Protein AF-A0A936NE49-F1 (afdb_monomer_lite)

Structure (mmCIF, N/CA/C/O backbone):
data_AF-A0A936NE49-F1
#
_entry.id   AF-A0A936NE49-F1
#
loop_
_atom_site.group_PDB
_atom_site.id
_atom_site.type_symbol
_atom_site.label_atom_id
_atom_site.label_alt_id
_atom_site.label_comp_id
_atom_site.label_asym_id
_atom_site.label_entity_id
_atom_site.label_seq_id
_atom_site.pdbx_PDB_ins_code
_atom_site.Cartn_x
_atom_site.Cartn_y
_atom_site.Cartn_z
_atom_site.occupancy
_atom_site.B_iso_or_equiv
_atom_site.auth_seq_id
_atom_site.auth_comp_id
_atom_site.auth_asym_id
_atom_site.auth_atom_id
_atom_site.pdbx_PDB_model_num
ATOM 1 N N . MET A 1 1 ? 14.393 -10.727 -6.116 1.00 61.03 1 MET A N 1
ATOM 2 C CA . ME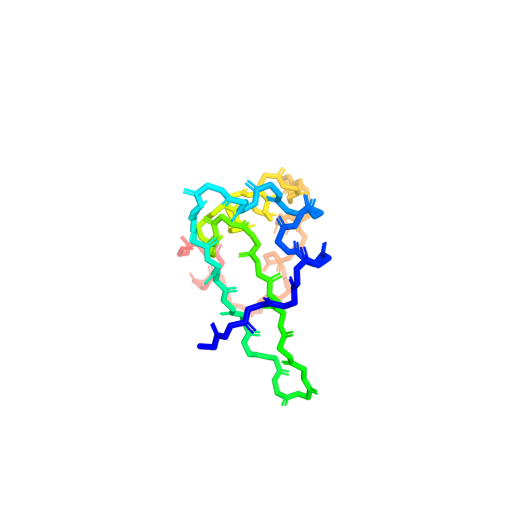T A 1 1 ? 13.412 -11.336 -7.045 1.00 61.03 1 MET A CA 1
ATOM 3 C C . MET A 1 1 ? 13.344 -10.504 -8.314 1.00 61.03 1 MET A C 1
ATOM 5 O O . MET A 1 1 ? 13.432 -9.287 -8.215 1.00 61.03 1 MET A O 1
ATOM 9 N N . SER A 1 2 ? 13.197 -11.126 -9.484 1.00 75.06 2 SER A N 1
ATOM 10 C CA . SER A 1 2 ? 12.939 -10.423 -10.746 1.00 75.06 2 SER A CA 1
ATOM 11 C C . SER A 1 2 ? 11.443 -10.470 -11.070 1.00 75.06 2 SER A C 1
ATOM 13 O O . SER A 1 2 ? 10.834 -11.534 -11.063 1.00 75.06 2 SER A O 1
ATOM 15 N N . LEU A 1 3 ? 10.837 -9.311 -11.341 1.00 82.69 3 LEU A N 1
ATOM 16 C CA . LEU A 1 3 ? 9.436 -9.234 -11.760 1.00 82.69 3 LEU A CA 1
ATOM 17 C C . LEU A 1 3 ? 9.269 -9.648 -13.233 1.00 82.69 3 LEU A C 1
ATOM 19 O O . LEU A 1 3 ? 10.127 -9.292 -14.059 1.00 82.69 3 LEU A O 1
ATOM 23 N N . PRO A 1 4 ? 8.152 -10.308 -13.599 1.00 89.25 4 PRO A N 1
ATOM 24 C CA . PRO A 1 4 ? 7.768 -10.506 -14.996 1.00 89.25 4 PRO A CA 1
ATOM 25 C C . PRO A 1 4 ? 7.757 -9.184 -15.776 1.00 89.25 4 PRO A C 1
ATOM 27 O O . PRO A 1 4 ? 7.481 -8.117 -15.215 1.00 89.25 4 PRO A O 1
ATOM 30 N N . VAL A 1 5 ? 8.073 -9.238 -17.071 1.00 89.69 5 VAL A N 1
ATOM 31 C CA . VAL A 1 5 ? 8.152 -8.045 -17.938 1.00 89.69 5 VAL A CA 1
ATOM 32 C C . VAL A 1 5 ? 6.808 -7.321 -17.999 1.00 89.69 5 VAL A C 1
ATOM 34 O O . VAL A 1 5 ? 6.756 -6.093 -17.993 1.00 89.69 5 VAL A O 1
ATOM 37 N N . GLU A 1 6 ? 5.715 -8.073 -17.984 1.00 91.00 6 GLU A N 1
ATOM 38 C CA . GLU A 1 6 ? 4.347 -7.567 -18.014 1.00 91.00 6 GLU A CA 1
ATOM 39 C C . GLU A 1 6 ? 4.034 -6.761 -16.747 1.00 91.00 6 GLU A C 1
ATOM 41 O O . GLU A 1 6 ? 3.439 -5.686 -16.828 1.00 91.00 6 GLU A O 1
ATOM 46 N N . ALA A 1 7 ? 4.491 -7.236 -15.582 1.00 89.06 7 ALA A N 1
ATOM 47 C CA . ALA A 1 7 ? 4.337 -6.524 -14.315 1.00 89.06 7 ALA A CA 1
ATOM 48 C C . ALA A 1 7 ? 5.172 -5.235 -14.293 1.00 89.06 7 ALA A C 1
ATOM 50 O O . ALA A 1 7 ? 4.662 -4.185 -13.905 1.00 89.06 7 ALA A O 1
ATOM 51 N N . ARG A 1 8 ? 6.418 -5.288 -14.788 1.00 88.12 8 ARG A N 1
ATOM 52 C CA . ARG A 1 8 ? 7.278 -4.097 -14.909 1.00 88.12 8 ARG A CA 1
ATOM 53 C C . ARG A 1 8 ? 6.672 -3.037 -15.821 1.00 88.12 8 ARG A C 1
ATOM 55 O O . ARG A 1 8 ? 6.651 -1.869 -15.445 1.00 88.12 8 ARG A O 1
ATOM 62 N N . ARG A 1 9 ? 6.118 -3.441 -16.968 1.00 89.56 9 ARG A N 1
ATOM 63 C CA . ARG A 1 9 ? 5.441 -2.522 -17.893 1.00 89.56 9 ARG A CA 1
ATOM 64 C C . ARG A 1 9 ? 4.198 -1.901 -17.275 1.00 89.56 9 ARG A C 1
ATOM 66 O O . ARG A 1 9 ? 4.046 -0.687 -17.342 1.00 89.56 9 ARG A O 1
ATOM 73 N N . ARG A 1 10 ? 3.344 -2.716 -16.649 1.00 90.62 10 ARG A N 1
ATOM 74 C CA . ARG A 1 10 ? 2.107 -2.251 -16.006 1.00 90.62 10 ARG A CA 1
ATOM 75 C C . ARG A 1 10 ? 2.368 -1.238 -14.892 1.00 90.62 10 ARG A C 1
ATOM 77 O O . ARG A 1 10 ? 1.571 -0.329 -14.712 1.00 90.62 10 ARG A O 1
ATOM 84 N N . TRP A 1 11 ? 3.465 -1.396 -14.157 1.00 89.62 11 TRP A N 1
ATOM 85 C CA . TRP A 1 11 ? 3.826 -0.516 -13.042 1.00 89.62 11 TRP A CA 1
ATOM 86 C C . TRP A 1 11 ? 4.801 0.604 -13.416 1.00 89.62 11 TRP A C 1
ATOM 88 O O . TRP A 1 11 ? 5.255 1.324 -12.535 1.00 89.62 11 TRP A O 1
ATOM 98 N N . GLY A 1 12 ? 5.150 0.756 -14.698 1.00 89.31 12 GLY A N 1
ATOM 99 C CA . GLY A 1 12 ? 6.074 1.805 -15.139 1.00 89.31 12 GLY A CA 1
ATOM 100 C C . GLY A 1 12 ? 7.522 1.622 -14.667 1.00 89.31 12 GLY A C 1
ATOM 101 O O . GLY A 1 12 ? 8.299 2.564 -14.714 1.00 89.31 12 GLY A O 1
ATOM 102 N N . LEU A 1 13 ? 7.921 0.414 -14.258 1.00 87.31 13 LEU A N 1
ATOM 103 C CA . LEU A 1 13 ? 9.253 0.104 -13.710 1.00 87.31 13 LEU A CA 1
ATOM 104 C C . LEU A 1 13 ? 10.267 -0.314 -14.793 1.00 87.31 13 LEU A C 1
ATOM 106 O O . LEU A 1 13 ? 11.225 -1.039 -14.517 1.00 87.31 13 LEU A O 1
ATOM 110 N N . ASN A 1 14 ? 10.032 0.069 -16.052 1.00 86.75 14 ASN A N 1
ATOM 111 C CA . ASN A 1 14 ? 10.870 -0.344 -17.185 1.00 86.75 14 ASN A CA 1
ATOM 112 C C . ASN A 1 14 ? 12.279 0.265 -17.125 1.00 86.75 14 ASN A C 1
ATOM 114 O O . ASN A 1 14 ? 13.227 -0.362 -17.590 1.00 86.75 14 ASN A O 1
ATOM 118 N N . GLU A 1 15 ? 12.406 1.454 -16.535 1.00 85.00 15 GLU A N 1
ATOM 119 C CA . GLU A 1 15 ? 13.665 2.201 -16.405 1.00 85.00 15 GLU A CA 1
ATOM 120 C C . GLU A 1 15 ? 14.329 2.007 -15.029 1.00 85.00 15 GLU A C 1
ATOM 122 O O . GLU A 1 15 ? 15.320 2.656 -14.705 1.00 85.00 15 GLU A O 1
ATOM 127 N N . GLY A 1 16 ? 13.803 1.083 -14.218 1.00 80.56 16 GLY A N 1
ATOM 128 C CA . GLY A 1 16 ? 14.168 0.913 -12.813 1.00 80.56 16 GLY A CA 1
ATOM 129 C C . GLY A 1 16 ? 13.103 1.470 -11.866 1.00 80.56 16 GLY A C 1
ATOM 130 O O . GLY A 1 16 ? 12.112 2.058 -12.289 1.00 80.56 16 GLY A O 1
ATOM 131 N N . GLY A 1 17 ? 13.275 1.216 -10.569 1.00 83.75 17 GLY A N 1
ATOM 132 C CA . GLY A 1 17 ? 12.344 1.633 -9.520 1.00 83.75 17 GLY A CA 1
ATOM 133 C C . GLY A 1 17 ? 12.301 0.648 -8.354 1.00 83.75 17 GLY A C 1
ATOM 134 O O . GLY A 1 17 ? 12.943 -0.404 -8.388 1.00 83.75 17 GLY A O 1
ATOM 135 N N . SER A 1 18 ? 11.560 1.003 -7.305 1.00 85.31 18 SER A N 1
ATOM 136 C CA . SER A 1 18 ? 11.415 0.191 -6.096 1.00 85.31 18 SER A CA 1
ATOM 137 C C . SER A 1 18 ? 10.117 -0.614 -6.105 1.00 85.31 18 SER A C 1
ATOM 139 O O . SER A 1 18 ? 9.084 -0.201 -6.638 1.00 85.31 18 SER A O 1
ATOM 141 N N . VAL A 1 19 ? 10.181 -1.790 -5.486 1.00 89.25 19 VAL A N 1
ATOM 142 C CA . VAL A 1 19 ? 9.024 -2.641 -5.212 1.00 89.25 19 VAL A CA 1
ATOM 143 C C . VAL A 1 19 ? 9.091 -2.996 -3.738 1.00 89.25 19 VAL A C 1
ATOM 145 O O . VAL A 1 19 ? 10.066 -3.602 -3.292 1.00 89.25 19 VAL A O 1
ATOM 148 N N . GLY A 1 20 ? 8.080 -2.575 -2.988 1.00 88.94 20 GLY A N 1
ATOM 149 C CA . GLY A 1 20 ? 7.866 -3.015 -1.615 1.00 88.94 20 GLY A CA 1
ATOM 150 C C . GLY A 1 20 ? 7.070 -4.314 -1.592 1.00 88.94 20 GLY A C 1
ATOM 151 O O . GLY A 1 20 ? 6.436 -4.679 -2.585 1.00 88.94 20 GLY A O 1
ATOM 152 N N . PHE A 1 21 ? 7.077 -4.999 -0.455 1.00 89.81 21 PHE A N 1
ATOM 153 C CA . PHE A 1 21 ? 6.204 -6.143 -0.235 1.00 89.81 21 PHE A CA 1
ATOM 154 C C . PHE A 1 21 ? 5.664 -6.138 1.194 1.00 89.81 21 PHE A C 1
ATOM 156 O O . PHE A 1 21 ? 6.395 -5.797 2.120 1.00 89.81 21 PHE A O 1
ATOM 163 N N . LEU A 1 22 ? 4.402 -6.519 1.362 1.00 89.75 22 LEU A N 1
ATOM 164 C CA . LEU A 1 22 ? 3.825 -6.852 2.659 1.00 89.75 22 LEU A CA 1
ATOM 165 C C . LEU A 1 22 ? 3.539 -8.346 2.679 1.00 89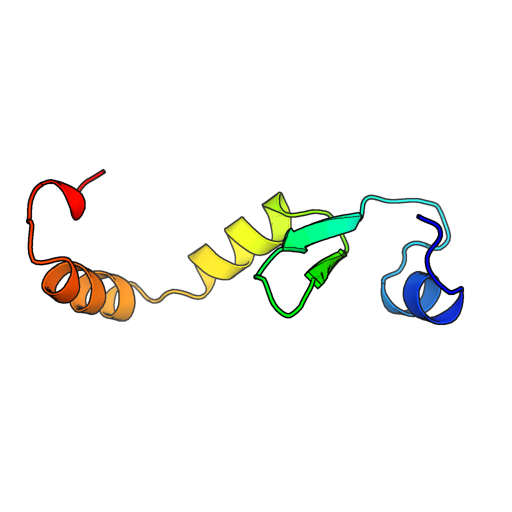.75 22 LEU A C 1
ATOM 167 O O . LEU A 1 22 ? 2.937 -8.876 1.746 1.00 89.75 22 LEU A O 1
ATOM 171 N N . ASP A 1 23 ? 3.974 -9.003 3.741 1.00 91.75 23 ASP A N 1
ATOM 172 C CA . ASP A 1 23 ? 3.610 -10.381 4.034 1.00 91.75 23 ASP A CA 1
ATOM 173 C C . ASP A 1 23 ? 2.346 -10.371 4.904 1.00 91.75 23 ASP A C 1
ATOM 175 O O . ASP A 1 23 ? 2.329 -9.728 5.956 1.00 91.75 23 ASP A O 1
ATOM 179 N N . VAL A 1 24 ? 1.285 -11.032 4.439 1.00 93.50 24 VAL A N 1
ATOM 180 C CA . VAL A 1 24 ? 0.012 -11.175 5.167 1.00 93.50 24 VAL A CA 1
ATO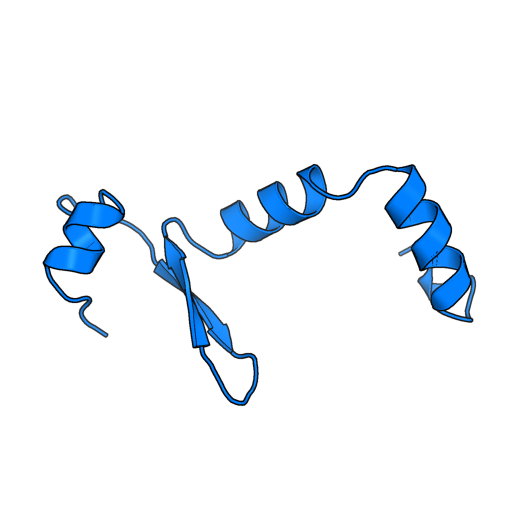M 181 C C . VAL A 1 24 ? -0.266 -12.636 5.549 1.00 93.50 24 VAL A C 1
ATOM 183 O O . VAL A 1 24 ? -1.389 -12.993 5.895 1.00 93.50 24 VAL A O 1
ATOM 186 N N . GLY A 1 25 ? 0.768 -13.484 5.524 1.00 94.56 25 GLY A N 1
ATOM 187 C CA . GLY A 1 25 ? 0.726 -14.884 5.937 1.00 94.56 25 GLY A CA 1
ATOM 188 C C . GLY A 1 25 ? 0.434 -15.840 4.782 1.00 94.56 25 GLY A C 1
ATOM 189 O O . GLY A 1 25 ? 1.301 -16.619 4.389 1.00 94.56 25 GLY A O 1
ATOM 190 N N . ASP A 1 26 ? -0.784 -15.806 4.239 1.00 94.94 26 ASP A N 1
ATOM 191 C CA . ASP A 1 26 ? -1.198 -16.670 3.119 1.00 94.94 26 ASP A CA 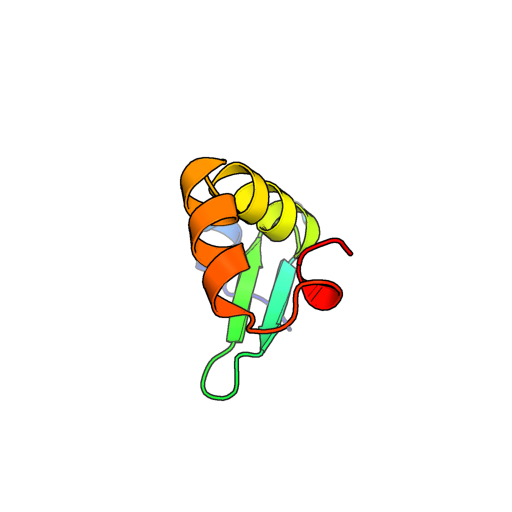1
ATOM 192 C C . ASP A 1 26 ? -0.901 -16.061 1.739 1.00 94.94 26 ASP A C 1
ATOM 194 O O . ASP A 1 26 ? -0.943 -16.751 0.715 1.00 94.94 26 ASP A O 1
ATOM 198 N N . ALA A 1 27 ? -0.559 -14.775 1.715 1.00 93.81 27 ALA A N 1
ATOM 199 C CA . ALA A 1 27 ? -0.243 -14.029 0.516 1.00 93.81 27 ALA A CA 1
ATOM 200 C C . ALA A 1 27 ? 0.852 -12.987 0.764 1.00 93.81 27 ALA A C 1
ATOM 202 O O . ALA A 1 27 ? 1.123 -12.558 1.885 1.00 93.81 27 ALA A O 1
ATOM 203 N N . VAL A 1 28 ? 1.457 -12.542 -0.337 1.00 91.44 28 VAL A N 1
ATOM 204 C CA . VAL A 1 28 ? 2.361 -11.393 -0.357 1.00 91.44 28 VAL A CA 1
ATOM 205 C C . VAL A 1 28 ? 1.773 -10.330 -1.274 1.00 91.44 28 VAL A C 1
ATOM 207 O O . VAL A 1 28 ? 1.509 -10.582 -2.453 1.00 91.44 28 VAL A O 1
ATOM 210 N N . VAL A 1 29 ? 1.597 -9.126 -0.738 1.00 89.94 29 VAL A N 1
ATOM 211 C CA . VAL A 1 29 ? 1.142 -7.951 -1.483 1.00 89.94 29 VAL A CA 1
ATOM 212 C C . VAL A 1 29 ? 2.364 -7.207 -2.000 1.00 89.94 29 VAL A C 1
ATOM 214 O O . VAL A 1 29 ? 3.193 -6.746 -1.222 1.00 89.94 29 VAL A O 1
ATOM 217 N N . LE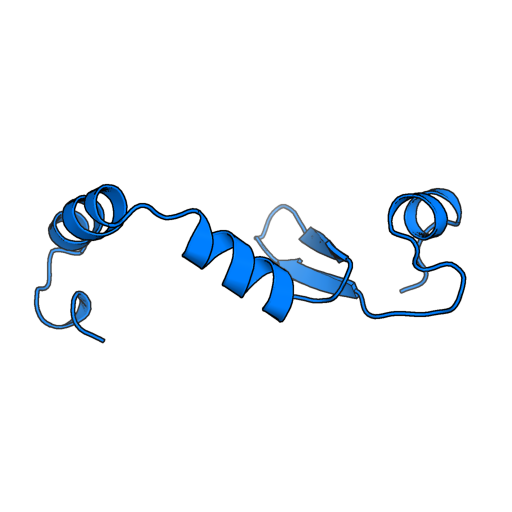U A 1 30 ? 2.485 -7.080 -3.320 1.00 89.94 30 LEU A N 1
ATOM 218 C CA . LEU A 1 30 ? 3.567 -6.333 -3.959 1.00 89.94 30 LEU A CA 1
ATOM 219 C C . LEU A 1 30 ? 3.127 -4.900 -4.253 1.00 89.94 30 LEU A C 1
ATOM 221 O O . LEU A 1 30 ? 2.068 -4.680 -4.840 1.00 89.94 30 LEU A O 1
ATOM 225 N N . VAL A 1 31 ? 3.976 -3.940 -3.892 1.00 89.62 31 VAL A N 1
ATOM 226 C CA . VAL A 1 31 ? 3.657 -2.511 -3.947 1.00 89.62 31 VAL A CA 1
ATOM 227 C C . VAL A 1 31 ? 4.627 -1.789 -4.884 1.00 89.62 31 VAL A C 1
ATOM 229 O O . VAL A 1 31 ? 5.810 -1.650 -4.543 1.00 89.62 31 VAL A O 1
ATOM 232 N N . PRO A 1 32 ? 4.175 -1.314 -6.058 1.00 87.69 32 PRO A N 1
ATOM 233 C CA . PRO A 1 32 ? 5.011 -0.493 -6.926 1.00 87.69 32 PRO A CA 1
ATOM 234 C C . PRO A 1 32 ? 5.312 0.853 -6.254 1.00 87.69 32 PRO A C 1
ATOM 236 O O . PRO A 1 32 ? 4.421 1.482 -5.694 1.00 87.69 32 PRO A O 1
ATOM 239 N N . GLY A 1 33 ? 6.573 1.290 -6.284 1.00 82.69 33 GLY A N 1
ATOM 240 C CA . GLY A 1 33 ? 7.005 2.533 -5.629 1.00 82.69 33 GLY A CA 1
ATOM 241 C C . GLY A 1 33 ? 7.356 2.388 -4.141 1.00 82.69 33 GLY A C 1
ATOM 242 O O . GLY A 1 33 ? 7.899 3.321 -3.553 1.00 82.69 33 GLY A O 1
ATOM 243 N N . GLY A 1 34 ? 7.145 1.208 -3.544 1.00 85.44 34 GLY A N 1
ATOM 244 C CA . GLY A 1 34 ? 7.525 0.907 -2.159 1.00 85.44 34 GLY A CA 1
ATOM 245 C C . GLY A 1 34 ? 6.408 1.111 -1.130 1.00 85.44 34 GLY A C 1
ATOM 246 O O . GLY A 1 34 ? 5.372 1.701 -1.414 1.00 85.44 34 GLY A O 1
ATOM 247 N N . ILE A 1 35 ? 6.630 0.608 0.092 1.00 86.50 35 ILE A N 1
ATOM 248 C CA . ILE A 1 35 ? 5.620 0.608 1.171 1.00 86.50 35 ILE A CA 1
ATOM 249 C C . ILE A 1 35 ? 5.243 2.024 1.616 1.00 86.50 35 ILE A C 1
ATOM 251 O O . ILE A 1 35 ? 4.099 2.243 1.989 1.00 86.50 35 ILE A O 1
ATOM 255 N N . HIS A 1 36 ? 6.170 2.984 1.561 1.00 85.94 36 HIS A N 1
ATOM 256 C CA . HIS A 1 36 ? 5.908 4.359 2.000 1.00 85.94 36 HIS A CA 1
ATOM 257 C C . HIS A 1 36 ? 4.743 4.994 1.236 1.00 85.94 36 HIS A C 1
ATOM 259 O O . HIS A 1 36 ? 3.818 5.492 1.860 1.00 85.94 36 HIS A O 1
ATOM 265 N N . LEU A 1 37 ? 4.731 4.866 -0.094 1.00 80.12 37 LE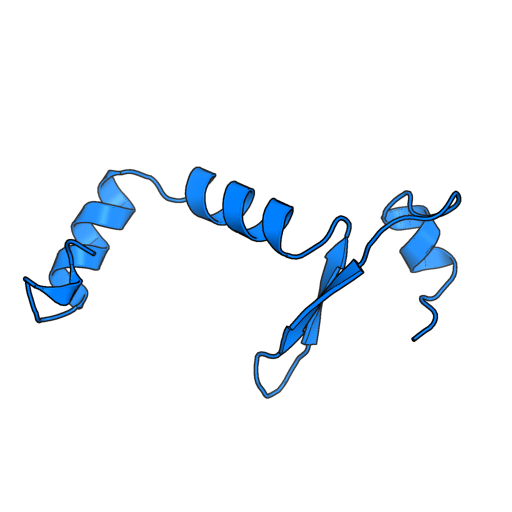U A N 1
ATOM 266 C CA . LEU A 1 37 ? 3.646 5.397 -0.917 1.00 80.12 37 LEU A CA 1
ATOM 267 C C . LEU A 1 37 ? 2.302 4.729 -0.595 1.00 80.12 37 LEU A C 1
ATOM 269 O O . LEU A 1 37 ? 1.292 5.415 -0.503 1.00 80.12 37 LEU A O 1
ATOM 273 N N . LEU A 1 38 ? 2.289 3.404 -0.394 1.00 84.12 38 LEU A N 1
ATOM 274 C CA . LEU A 1 38 ? 1.073 2.696 0.020 1.00 84.12 38 LEU A CA 1
ATOM 275 C C . LEU A 1 38 ? 0.589 3.168 1.389 1.00 84.12 38 LEU A C 1
ATOM 277 O O . LEU A 1 38 ? -0.610 3.328 1.571 1.00 84.12 38 LEU A O 1
ATOM 281 N N . ARG A 1 39 ? 1.499 3.368 2.348 1.00 85.62 39 ARG A N 1
ATOM 282 C CA . ARG A 1 39 ? 1.148 3.856 3.683 1.00 85.62 39 ARG A CA 1
ATOM 283 C C . ARG A 1 39 ? 0.481 5.223 3.589 1.00 85.62 39 ARG A C 1
ATOM 285 O O . ARG A 1 39 ? -0.590 5.386 4.156 1.00 85.62 39 ARG A O 1
ATOM 292 N N . ASP A 1 40 ? 1.089 6.157 2.867 1.00 85.88 40 ASP A N 1
ATOM 293 C CA . ASP A 1 40 ? 0.560 7.516 2.734 1.00 85.88 40 ASP A CA 1
ATOM 294 C C . ASP A 1 40 ? -0.821 7.488 2.063 1.00 85.88 40 ASP A C 1
ATOM 296 O O . ASP A 1 40 ? -1.778 8.035 2.596 1.00 85.88 40 ASP A O 1
ATOM 300 N N . GLN A 1 41 ? -0.969 6.726 0.974 1.00 84.75 41 GLN A N 1
ATOM 301 C CA . GLN A 1 41 ? -2.258 6.546 0.297 1.00 84.75 41 GLN A CA 1
ATOM 302 C C . GLN A 1 41 ? -3.316 5.869 1.173 1.00 84.75 41 GLN A C 1
ATOM 304 O O . GLN A 1 41 ? -4.493 6.210 1.089 1.00 84.75 41 GLN A O 1
ATOM 309 N N . ALA A 1 42 ? -2.921 4.884 1.982 1.00 84.12 42 ALA A N 1
ATOM 310 C CA . ALA A 1 42 ? -3.830 4.199 2.890 1.00 84.12 42 ALA A CA 1
ATOM 311 C C . ALA A 1 42 ? -4.304 5.138 4.002 1.00 84.12 42 ALA A C 1
ATOM 313 O O . ALA A 1 42 ? -5.485 5.124 4.324 1.00 84.12 42 ALA A O 1
ATOM 314 N N . LEU A 1 43 ? -3.411 5.969 4.547 1.00 85.50 43 LEU A N 1
ATOM 315 C CA . LEU A 1 43 ? -3.759 6.980 5.545 1.00 85.50 43 LEU A CA 1
ATOM 316 C C . LEU A 1 43 ? -4.656 8.072 4.947 1.00 85.50 43 LEU A C 1
ATOM 318 O O . LEU A 1 43 ? -5.668 8.406 5.553 1.00 85.50 43 LEU A O 1
ATOM 322 N N . ASP A 1 44 ? -4.350 8.558 3.741 1.00 86.69 44 ASP A N 1
ATOM 323 C CA . ASP A 1 44 ? -5.165 9.556 3.031 1.00 86.69 44 ASP A CA 1
ATOM 324 C C . ASP A 1 44 ? -6.577 9.042 2.692 1.00 86.69 44 ASP A C 1
ATOM 326 O O . ASP A 1 44 ? -7.514 9.827 2.543 1.00 86.69 44 ASP A O 1
ATOM 330 N N . ALA A 1 45 ? -6.738 7.725 2.543 1.00 86.81 45 ALA A N 1
ATOM 331 C CA . ALA A 1 45 ? -8.021 7.098 2.245 1.00 86.81 45 ALA A CA 1
ATOM 332 C C . ALA A 1 45 ? -8.923 6.928 3.479 1.00 86.81 45 ALA A C 1
ATOM 334 O O . ALA A 1 45 ? -10.122 6.698 3.312 1.00 86.81 45 ALA A O 1
ATOM 335 N N . VAL A 1 46 ? -8.376 7.022 4.696 1.00 86.94 46 VAL A N 1
ATOM 336 C CA . VAL A 1 46 ? -9.154 6.909 5.936 1.00 86.94 46 VAL A CA 1
ATOM 337 C C . VAL A 1 46 ? -9.807 8.256 6.228 1.00 86.94 46 VAL A C 1
ATOM 339 O O . VAL A 1 46 ? -9.131 9.247 6.505 1.00 86.94 46 VAL A O 1
ATOM 342 N N . ALA A 1 47 ? -11.141 8.309 6.179 1.00 84.44 47 ALA A N 1
ATOM 343 C CA . ALA A 1 47 ? -11.858 9.512 6.575 1.00 84.44 47 ALA A CA 1
ATOM 344 C C . ALA A 1 47 ? -11.729 9.734 8.089 1.00 84.44 47 ALA A C 1
ATOM 346 O O . ALA A 1 47 ? -11.671 8.783 8.868 1.00 84.44 47 ALA A O 1
ATOM 347 N N . ALA A 1 48 ? -11.771 10.996 8.526 1.00 80.69 48 ALA A N 1
ATOM 348 C CA . ALA A 1 48 ? -11.729 11.333 9.952 1.00 80.69 48 ALA A CA 1
ATOM 349 C C . ALA A 1 48 ? -12.816 10.597 10.760 1.00 80.69 48 ALA A C 1
ATOM 351 O O . ALA A 1 48 ? -12.553 10.104 11.849 1.00 80.69 48 ALA A O 1
ATOM 352 N N . THR A 1 49 ? -14.008 10.429 10.183 1.00 80.38 49 THR A N 1
ATOM 353 C CA . THR A 1 49 ? -15.121 9.694 10.800 1.00 80.38 49 THR A CA 1
ATOM 354 C C . THR A 1 49 ? -14.855 8.195 10.947 1.00 80.38 49 THR A C 1
ATOM 356 O O . THR A 1 49 ? -15.334 7.575 11.897 1.00 80.38 49 THR A O 1
ATOM 359 N N . ASP A 1 50 ? -14.102 7.601 10.016 1.00 82.31 50 ASP A N 1
ATOM 360 C CA . ASP A 1 50 ? -13.718 6.187 10.085 1.00 82.31 50 ASP A CA 1
ATOM 361 C C . ASP A 1 50 ? -12.660 5.982 11.171 1.00 82.31 50 ASP A C 1
ATOM 363 O O . ASP A 1 50 ? -12.721 5.007 11.919 1.00 82.31 50 ASP A O 1
ATOM 367 N N . TRP A 1 51 ? -11.729 6.934 11.299 1.00 80.62 51 TRP A N 1
ATOM 368 C CA . TRP A 1 51 ? -10.739 6.948 12.372 1.00 80.62 51 TRP A CA 1
ATOM 369 C C . TRP A 1 51 ? -11.394 7.066 13.753 1.00 80.62 51 TRP A C 1
ATOM 371 O O . TRP A 1 51 ? -11.134 6.236 14.620 1.00 80.62 51 TRP A O 1
ATOM 381 N N . GLU A 1 52 ? -12.298 8.034 13.934 1.00 81.38 52 GLU A N 1
ATOM 382 C CA . GLU A 1 52 ? -13.057 8.224 15.179 1.00 81.38 52 GLU A CA 1
ATOM 383 C C . GLU A 1 52 ? -13.845 6.958 15.561 1.00 81.38 52 GLU A C 1
ATOM 385 O O . GLU A 1 52 ? -13.790 6.507 16.701 1.00 81.38 52 GLU A O 1
ATOM 390 N N . SER A 1 53 ? -14.511 6.319 14.593 1.00 80.06 53 SER A N 1
ATOM 391 C CA . SER A 1 53 ? -15.261 5.078 14.843 1.00 80.06 53 SER A CA 1
ATOM 392 C C . SER A 1 53 ? -14.352 3.890 15.185 1.00 80.06 53 SER A C 1
ATOM 394 O O . SER A 1 53 ? -14.737 3.011 15.955 1.00 80.06 53 SER A O 1
ATOM 396 N N . ALA A 1 54 ? -13.150 3.830 14.604 1.00 78.94 54 ALA A N 1
ATOM 397 C CA . ALA A 1 54 ? -12.176 2.785 14.903 1.00 78.94 54 ALA A CA 1
ATOM 398 C C . ALA A 1 54 ? -11.549 2.961 16.294 1.00 78.94 54 ALA A C 1
ATOM 400 O O . ALA A 1 54 ? -11.258 1.958 16.950 1.00 78.94 54 ALA A O 1
ATOM 401 N N . GLN A 1 55 ? -11.386 4.207 16.763 1.00 78.25 55 GLN A N 1
ATOM 402 C CA . GLN A 1 55 ? -10.866 4.512 18.101 1.00 78.25 55 GLN A CA 1
ATOM 403 C C . GLN A 1 55 ? -11.696 3.850 19.209 1.00 78.25 55 GLN A C 1
ATOM 405 O O . GLN A 1 55 ? -11.131 3.246 20.123 1.00 78.25 55 GLN A O 1
ATOM 410 N N . ASP A 1 56 ? -13.023 3.855 19.069 1.00 74.12 56 ASP A N 1
ATOM 411 C CA . ASP A 1 56 ? -13.941 3.188 20.003 1.00 74.12 56 ASP A CA 1
ATOM 412 C C . ASP A 1 56 ? -13.732 1.660 20.063 1.00 74.12 56 ASP A C 1
ATOM 414 O O . ASP A 1 56 ? -14.052 1.011 21.063 1.00 74.12 56 ASP A O 1
ATOM 418 N N . GLY A 1 57 ? -13.178 1.068 18.999 1.00 72.69 57 GLY A N 1
ATOM 419 C CA . GLY A 1 57 ? -12.948 -0.369 18.866 1.00 72.69 57 GLY A CA 1
ATOM 420 C C . GLY A 1 57 ? -11.680 -0.894 19.547 1.00 72.69 57 GLY A C 1
ATOM 421 O O . GLY A 1 57 ? -11.598 -2.099 19.791 1.00 72.69 57 GLY A O 1
ATOM 422 N N . PHE A 1 58 ? -10.706 -0.037 19.882 1.00 71.31 58 PHE A N 1
ATOM 423 C CA . PHE A 1 58 ? -9.454 -0.481 20.518 1.00 71.31 58 PHE A CA 1
ATOM 424 C C . PHE A 1 58 ? -9.637 -0.907 21.980 1.00 71.31 58 PHE A C 1
ATOM 426 O O . PHE A 1 58 ? -8.793 -1.624 22.514 1.00 71.31 58 PHE A O 1
ATOM 433 N N . GLY A 1 59 ? -10.737 -0.507 22.631 1.00 67.56 59 GLY A N 1
ATOM 434 C CA . GLY A 1 59 ? -11.060 -0.892 24.012 1.00 67.56 59 GLY A CA 1
ATOM 435 C C . GLY A 1 59 ? -10.128 -0.309 25.086 1.00 67.56 59 GLY A C 1
ATOM 436 O O . GLY A 1 59 ? -10.395 -0.494 26.272 1.00 67.56 59 GLY A O 1
ATOM 437 N N . ASP A 1 60 ? -9.082 0.412 24.677 1.00 74.94 60 ASP A N 1
ATOM 438 C CA . ASP A 1 60 ? -8.119 1.123 25.511 1.00 74.94 60 ASP A CA 1
ATOM 439 C C . ASP A 1 60 ? -7.898 2.530 24.935 1.00 74.94 60 ASP A C 1
ATOM 441 O O . ASP A 1 60 ? -7.478 2.696 23.788 1.00 74.94 60 ASP A O 1
ATOM 445 N N . ALA A 1 61 ? -8.215 3.549 25.733 1.00 69.38 61 ALA A N 1
ATOM 446 C CA . ALA A 1 61 ? -8.130 4.946 25.324 1.00 69.38 61 ALA A CA 1
ATOM 447 C C . ALA A 1 61 ? -6.682 5.441 25.176 1.00 69.38 61 ALA A C 1
ATOM 449 O O . ALA A 1 61 ? -6.450 6.408 24.454 1.00 69.38 61 ALA A O 1
ATOM 450 N N . GLU A 1 62 ? -5.718 4.794 25.837 1.00 72.19 62 GLU A N 1
ATOM 451 C CA . GLU A 1 62 ? -4.307 5.177 25.761 1.00 72.19 62 GLU A CA 1
ATOM 452 C C . GLU A 1 62 ? -3.720 4.777 24.395 1.00 72.19 62 GLU A C 1
ATOM 454 O O . GLU A 1 62 ? -3.061 5.586 23.740 1.00 72.19 62 GLU A O 1
ATOM 459 N N . LEU A 1 63 ? -4.092 3.590 23.891 1.00 65.38 63 LEU A N 1
ATOM 460 C CA . LEU A 1 63 ? -3.719 3.100 22.553 1.00 65.38 63 LEU A CA 1
ATOM 461 C C . LEU A 1 63 ? -4.352 3.901 21.407 1.00 65.38 63 LEU A C 1
ATOM 463 O O . LEU A 1 63 ? -3.830 3.906 20.296 1.00 65.38 63 LEU A O 1
ATOM 467 N N . ALA A 1 64 ? -5.472 4.580 21.655 1.00 63.69 64 ALA A N 1
ATOM 468 C CA . ALA A 1 64 ? -6.170 5.366 20.642 1.00 63.69 64 ALA A CA 1
ATOM 469 C C . ALA A 1 64 ? -5.495 6.722 20.336 1.00 63.69 64 ALA A C 1
ATOM 471 O O . ALA A 1 64 ? -5.924 7.406 19.404 1.00 63.69 64 ALA A O 1
ATOM 472 N N . THR A 1 65 ? -4.483 7.129 21.115 1.00 64.44 65 THR A N 1
ATOM 473 C CA . THR A 1 65 ? -3.849 8.462 21.033 1.00 64.44 65 THR A CA 1
ATOM 474 C C . THR A 1 65 ? -2.361 8.473 20.654 1.00 64.44 65 THR A C 1
ATOM 476 O O . THR A 1 65 ? -1.787 9.562 20.584 1.00 64.44 65 THR A O 1
ATOM 479 N N . GLU A 1 66 ? -1.745 7.311 20.404 1.00 57.25 66 GLU A N 1
ATOM 480 C CA . GLU A 1 66 ? -0.354 7.196 19.913 1.00 57.25 66 GLU A CA 1
ATOM 481 C C . GLU A 1 66 ? -0.201 7.389 18.394 1.00 57.25 66 GLU A C 1
ATOM 483 O O . GLU A 1 66 ? -1.102 6.981 17.624 1.00 57.25 66 GLU A O 1
#

Sequence (66 aa):
MSLPVEARRRWGLNEGGSVGFLDVGDAVVLVPGGIHLLRDQALDAVAATDWESAQDGFGDAELATE

Radius of gyration: 16.68 Å; chains: 1; bounding box: 29×28×44 Å

pLDDT: mean 83.03, std 8.5, range [57.25, 94.94]

Organism: NCBI:txid2954438

Foldseek 3Di:
DDDDPVVCVVLVCPVHADWEWDDPPVDIDIDGRYPVVVVVVVVVPQDPVNLVVVCVVVVDNVVSPD

Secondary structure (DSSP, 8-state):
-PPPHHHHHHTTGGG---EEEEE-SS-EEEEET-HHHHHHHHHHHS-HHHHHHHHGGGS-TTGGG-